Protein AF-A0A6L3W6V4-F1 (afdb_monomer_lite)

Organism: NCBI:txid1803903

Radius of gyration: 21.26 Å; chains: 1; bounding box: 38×23×58 Å

Secondary structure (DSSP, 8-state):
-----GGGS-HHHHHHHTTPPP---SSHHHHTSPPTTSPPPPPTTSTT-GGG-PPPTT--

Sequence (60 aa):
MTEKRDEDKPLADRRAEAGAPQETDDDFAEEHAPSKTDPPNAEAEAPGGEDEGYRPHTQA

Structure (mmCIF, N/CA/C/O backbone):
data_AF-A0A6L3W6V4-F1
#
_entry.id   AF-A0A6L3W6V4-F1
#
loop_
_atom_site.group_PDB
_atom_site.id
_atom_site.type_symbol
_atom_site.label_atom_id
_atom_site.label_alt_id
_atom_site.label_comp_id
_atom_site.label_asym_id
_atom_site.label_entity_id
_atom_site.label_seq_id
_atom_site.pdbx_PDB_ins_code
_atom_site.Cartn_x
_atom_site.Cartn_y
_atom_site.Cartn_z
_atom_site.occupancy
_atom_site.B_iso_or_equiv
_atom_site.auth_seq_id
_atom_site.auth_comp_id
_atom_site.auth_asym_id
_atom_site.auth_atom_id
_atom_site.pdbx_PDB_model_num
ATOM 1 N N . MET A 1 1 ? -9.613 -11.499 -43.332 1.00 47.38 1 MET A N 1
ATOM 2 C CA . MET A 1 1 ? -9.023 -11.889 -42.036 1.00 47.38 1 MET A CA 1
ATOM 3 C C . MET A 1 1 ? -8.159 -10.725 -41.601 1.00 47.38 1 MET A C 1
ATOM 5 O O . MET A 1 1 ? -7.301 -10.333 -42.376 1.00 47.38 1 MET A O 1
ATOM 9 N N . THR A 1 2 ? -8.468 -10.084 -40.477 1.00 61.44 2 THR A N 1
ATOM 10 C CA . THR A 1 2 ? -7.665 -8.971 -39.955 1.00 61.44 2 THR A CA 1
ATOM 11 C C . THR A 1 2 ? -6.391 -9.539 -39.353 1.00 61.44 2 THR A C 1
ATOM 13 O O . THR A 1 2 ? -6.450 -10.329 -38.410 1.00 61.44 2 THR A O 1
ATOM 16 N N . GLU A 1 3 ? -5.258 -9.181 -39.942 1.00 71.25 3 GLU A N 1
ATOM 17 C CA . GLU A 1 3 ? -3.939 -9.464 -39.391 1.00 71.25 3 GLU A CA 1
ATOM 18 C C . GLU A 1 3 ? -3.842 -8.791 -38.014 1.00 71.25 3 GLU A C 1
ATOM 20 O O . GL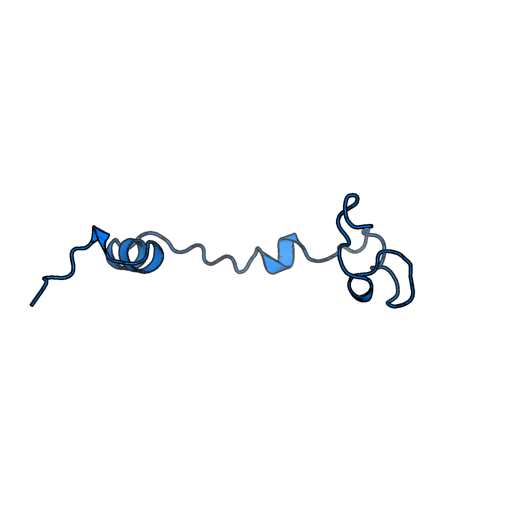U A 1 3 ? -4.121 -7.598 -37.888 1.00 71.25 3 GLU A O 1
ATOM 25 N N . LYS A 1 4 ? -3.562 -9.573 -36.964 1.00 72.31 4 LYS A N 1
ATOM 26 C CA . LYS A 1 4 ? -3.409 -9.043 -35.603 1.00 72.31 4 LYS A CA 1
ATOM 27 C C . LYS A 1 4 ? -2.069 -8.326 -35.546 1.00 72.31 4 LYS A C 1
ATOM 29 O O . LYS A 1 4 ? -1.036 -8.978 -35.693 1.00 72.31 4 LYS A O 1
ATOM 34 N N . ARG A 1 5 ? -2.085 -7.009 -35.367 1.00 80.88 5 ARG A N 1
ATOM 35 C CA . ARG A 1 5 ? -0.858 -6.213 -35.262 1.00 80.88 5 ARG A CA 1
ATOM 36 C C . ARG A 1 5 ? -0.284 -6.383 -33.864 1.00 80.88 5 ARG A C 1
ATOM 38 O O . ARG A 1 5 ? -1.024 -6.637 -32.916 1.00 80.88 5 ARG A O 1
ATOM 45 N N . ASP A 1 6 ? 1.021 -6.186 -33.709 1.00 77.69 6 ASP A N 1
ATOM 46 C CA . ASP A 1 6 ? 1.654 -6.193 -32.384 1.00 77.69 6 ASP A CA 1
ATOM 47 C C . ASP A 1 6 ? 1.005 -5.187 -31.421 1.00 77.69 6 ASP A C 1
ATOM 49 O O . ASP A 1 6 ? 0.897 -5.445 -30.228 1.00 77.69 6 ASP A O 1
ATOM 53 N N . GLU A 1 7 ? 0.487 -4.071 -31.936 1.00 81.88 7 GLU A N 1
ATOM 54 C CA . GLU A 1 7 ? -0.269 -3.064 -31.179 1.00 81.88 7 GLU A CA 1
ATOM 55 C C . GLU A 1 7 ? -1.523 -3.631 -30.495 1.00 81.88 7 GLU A C 1
ATOM 57 O O . GLU A 1 7 ? -1.917 -3.148 -29.434 1.00 81.88 7 GLU A O 1
ATOM 62 N N . ASP A 1 8 ? -2.123 -4.662 -31.095 1.00 87.94 8 ASP A N 1
ATOM 63 C CA . ASP A 1 8 ? -3.340 -5.312 -30.611 1.00 87.94 8 ASP A CA 1
ATOM 64 C C . ASP A 1 8 ? -3.033 -6.346 -29.503 1.00 87.94 8 ASP A C 1
ATOM 66 O O . ASP A 1 8 ? -3.953 -6.900 -28.896 1.00 87.94 8 ASP A O 1
ATOM 70 N N . LYS A 1 9 ? -1.749 -6.623 -29.220 1.00 86.12 9 LYS A N 1
ATOM 71 C CA . LYS A 1 9 ? -1.327 -7.544 -28.159 1.00 86.12 9 LYS A CA 1
ATOM 72 C C . LYS A 1 9 ? -1.311 -6.857 -26.782 1.00 86.12 9 LYS A C 1
ATOM 74 O O . LYS A 1 9 ? -0.868 -5.698 -26.664 1.00 86.12 9 LYS A O 1
ATOM 79 N N . PRO A 1 10 ? -1.701 -7.579 -25.713 1.00 89.38 10 PRO A N 1
ATOM 80 C CA . PRO A 1 10 ? -1.476 -7.154 -24.339 1.00 89.38 10 PRO A CA 1
ATOM 81 C C . PRO A 1 10 ? -0.023 -6.733 -24.105 1.00 89.38 10 PRO A C 1
ATOM 83 O O . PRO A 1 10 ? 0.916 -7.276 -24.688 1.00 89.38 10 PRO A O 1
ATOM 86 N N . LEU A 1 11 ? 0.168 -5.736 -23.240 1.00 85.62 11 LEU A N 1
ATOM 87 C CA . LEU A 1 11 ? 1.496 -5.191 -22.954 1.00 85.62 11 LEU A CA 1
ATOM 88 C C . LEU A 1 11 ? 2.452 -6.261 -22.398 1.00 85.62 11 LEU A C 1
ATOM 90 O O . LEU A 1 11 ? 3.637 -6.235 -22.720 1.00 85.62 11 LEU A O 1
ATOM 94 N N . AL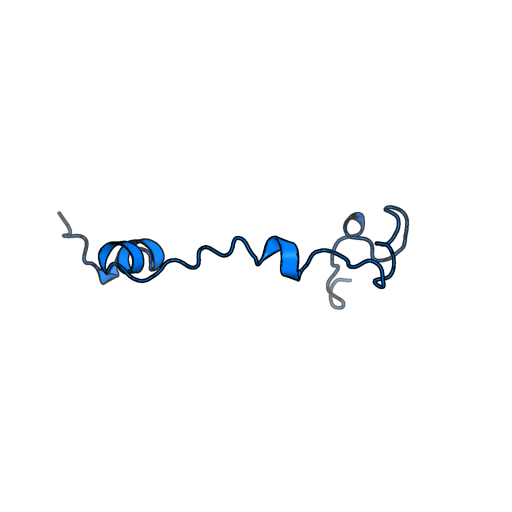A A 1 12 ? 1.934 -7.196 -21.596 1.00 84.50 12 ALA A N 1
ATOM 95 C CA . ALA A 1 12 ? 2.699 -8.307 -21.037 1.00 84.50 12 ALA A CA 1
ATOM 96 C C . ALA A 1 12 ? 3.273 -9.218 -22.134 1.00 84.50 12 ALA A C 1
ATOM 98 O O . ALA A 1 12 ? 4.477 -9.462 -22.150 1.00 84.50 12 ALA A O 1
ATOM 99 N N . ASP A 1 13 ? 2.444 -9.624 -23.100 1.00 86.62 13 ASP A N 1
ATOM 100 C CA . ASP A 1 13 ? 2.856 -10.503 -24.201 1.00 86.62 13 ASP A CA 1
ATOM 101 C C . ASP A 1 13 ? 3.923 -9.839 -25.079 1.00 86.62 13 ASP A C 1
ATOM 103 O O . ASP A 1 13 ? 4.954 -10.441 -25.370 1.00 86.62 13 ASP A O 1
ATOM 107 N N . ARG A 1 14 ? 3.747 -8.549 -25.408 1.00 89.00 14 ARG A N 1
ATOM 108 C CA . ARG A 1 14 ? 4.760 -7.782 -26.155 1.00 89.00 14 ARG A CA 1
ATOM 109 C C . ARG A 1 14 ? 6.095 -7.690 -25.426 1.00 89.00 14 ARG A C 1
ATOM 111 O O . ARG A 1 14 ? 7.149 -7.746 -26.052 1.00 89.00 14 ARG A O 1
ATOM 118 N N . ARG A 1 15 ? 6.061 -7.500 -24.105 1.00 87.25 15 ARG A N 1
ATOM 119 C CA . ARG A 1 15 ? 7.269 -7.435 -23.271 1.00 87.25 15 ARG A CA 1
ATOM 120 C C . ARG A 1 15 ? 7.969 -8.790 -23.209 1.00 87.25 15 ARG A C 1
ATOM 122 O O . ARG A 1 15 ? 9.190 -8.830 -23.332 1.00 87.25 15 ARG A O 1
ATOM 129 N N . ALA A 1 16 ? 7.208 -9.874 -23.071 1.00 85.44 16 ALA A N 1
ATOM 130 C CA . ALA A 1 16 ? 7.737 -11.233 -23.076 1.00 85.44 16 ALA A CA 1
ATOM 131 C C . ALA A 1 16 ? 8.394 -11.585 -24.423 1.00 85.44 16 ALA A C 1
ATOM 133 O O . ALA A 1 16 ? 9.519 -12.080 -24.442 1.00 85.44 16 ALA A O 1
ATOM 134 N N . GLU A 1 17 ? 7.750 -11.257 -25.548 1.00 85.94 17 GLU A N 1
ATOM 135 C CA . GLU A 1 17 ? 8.314 -11.459 -26.893 1.00 85.94 17 GLU A CA 1
ATOM 136 C C . GLU A 1 17 ? 9.577 -10.621 -27.144 1.00 85.94 17 GLU A C 1
ATOM 138 O O . GLU A 1 17 ? 10.496 -11.074 -27.823 1.00 85.94 17 GLU A O 1
ATOM 143 N N . ALA A 1 18 ? 9.662 -9.421 -26.564 1.00 87.62 18 ALA A N 1
ATOM 144 C CA . ALA A 1 18 ? 10.848 -8.567 -26.631 1.00 87.62 18 ALA A CA 1
ATOM 145 C C . ALA A 1 18 ? 11.990 -9.017 -25.697 1.00 87.62 18 ALA A C 1
ATOM 147 O O . ALA A 1 18 ? 13.029 -8.357 -25.649 1.00 87.62 18 ALA A O 1
ATOM 148 N N . GLY A 1 19 ? 11.803 -10.100 -24.931 1.00 84.81 19 GLY A N 1
ATOM 149 C CA . GLY A 1 19 ? 12.771 -10.560 -23.936 1.00 84.81 19 GLY A CA 1
ATOM 150 C C . GLY A 1 19 ? 12.998 -9.551 -22.809 1.00 84.81 19 GLY A C 1
ATOM 151 O O . GLY A 1 19 ? 14.069 -9.547 -22.202 1.00 84.81 19 GLY A O 1
ATOM 152 N N . ALA A 1 20 ? 12.027 -8.666 -22.552 1.00 85.50 20 ALA A N 1
ATOM 153 C CA . ALA A 1 20 ? 12.120 -7.724 -21.449 1.00 85.50 20 ALA A CA 1
ATOM 154 C C . ALA A 1 20 ? 12.164 -8.504 -20.125 1.00 85.50 20 ALA A C 1
ATOM 156 O O . ALA A 1 20 ? 11.383 -9.453 -19.965 1.00 85.50 20 ALA A O 1
ATOM 157 N N . PRO A 1 21 ? 13.044 -8.118 -19.182 1.00 79.81 21 PRO A N 1
ATOM 158 C CA . PRO A 1 21 ? 13.085 -8.745 -17.871 1.00 79.81 21 PRO A CA 1
ATOM 159 C C . PRO A 1 21 ? 11.697 -8.644 -17.239 1.00 79.81 21 PRO A C 1
ATOM 161 O O . PRO A 1 21 ? 11.120 -7.560 -17.145 1.00 79.81 21 PRO A O 1
ATOM 164 N N . GLN A 1 22 ? 11.140 -9.800 -16.888 1.00 76.88 22 GLN A N 1
ATOM 165 C CA . GLN A 1 22 ? 9.958 -9.859 -16.043 1.00 76.88 22 GLN A CA 1
ATOM 166 C C . GLN A 1 22 ? 10.419 -9.546 -14.624 1.00 76.88 22 GLN A C 1
ATOM 168 O O . GLN A 1 22 ? 11.464 -10.048 -14.206 1.00 76.88 22 GLN A O 1
ATOM 173 N N . GLU A 1 23 ? 9.666 -8.723 -13.902 1.00 71.31 23 GLU A N 1
ATOM 174 C CA . GLU A 1 23 ? 9.870 -8.584 -12.464 1.00 71.31 23 GLU A CA 1
ATOM 175 C C . GLU A 1 23 ? 9.530 -9.937 -11.834 1.00 71.31 23 GLU A C 1
ATOM 177 O O . GLU A 1 23 ? 8.372 -10.342 -11.746 1.00 71.31 23 GLU A O 1
ATOM 182 N N . THR A 1 24 ? 10.570 -10.699 -11.498 1.00 68.62 24 THR A N 1
ATOM 183 C CA . THR A 1 24 ? 10.482 -11.882 -10.643 1.00 68.62 24 THR A CA 1
ATOM 184 C C . THR A 1 24 ? 10.441 -11.367 -9.215 1.00 68.62 24 THR A C 1
ATOM 186 O O . THR A 1 24 ? 11.429 -11.437 -8.488 1.00 68.62 24 THR A O 1
ATOM 189 N N . ASP A 1 25 ? 9.340 -10.702 -8.881 1.00 64.50 25 ASP A N 1
ATOM 190 C CA . ASP A 1 25 ? 9.120 -10.082 -7.580 1.00 64.50 25 ASP A CA 1
ATOM 191 C C . ASP A 1 25 ? 8.766 -11.173 -6.558 1.00 64.50 25 ASP A C 1
ATOM 193 O O . ASP A 1 25 ? 7.644 -11.279 -6.066 1.00 64.50 25 ASP A O 1
ATOM 197 N N . ASP A 1 26 ? 9.730 -12.056 -6.291 1.00 61.62 26 ASP A N 1
ATOM 198 C CA . ASP A 1 26 ? 9.684 -12.970 -5.148 1.00 61.62 26 ASP A CA 1
ATOM 199 C C . ASP A 1 26 ? 9.798 -12.180 -3.825 1.00 61.62 26 ASP A C 1
ATOM 201 O O . ASP A 1 26 ? 9.318 -12.644 -2.792 1.00 61.62 26 ASP A O 1
ATOM 205 N N . ASP A 1 27 ? 10.344 -10.955 -3.869 1.00 62.31 27 ASP A N 1
ATOM 206 C CA . ASP A 1 27 ? 10.533 -10.074 -2.709 1.00 62.31 27 ASP A CA 1
ATOM 207 C C . ASP A 1 27 ? 9.307 -9.190 -2.384 1.00 62.31 27 ASP A C 1
ATOM 209 O O . ASP A 1 27 ? 9.180 -8.734 -1.247 1.00 62.31 27 ASP A O 1
ATOM 213 N N . PHE A 1 28 ? 8.352 -8.991 -3.307 1.00 66.00 28 PHE A N 1
ATOM 214 C CA . PHE A 1 28 ? 7.156 -8.161 -3.059 1.00 66.00 28 PHE A CA 1
ATOM 215 C C . PHE A 1 28 ? 6.335 -8.634 -1.849 1.00 66.00 28 PHE A C 1
ATOM 217 O O . PHE A 1 28 ? 5.798 -7.837 -1.077 1.00 66.00 28 PHE A O 1
ATOM 224 N N . ALA A 1 29 ? 6.222 -9.952 -1.671 1.00 69.31 29 ALA A N 1
ATOM 225 C CA . ALA A 1 29 ? 5.477 -10.529 -0.557 1.00 69.31 29 ALA A CA 1
ATOM 226 C C . ALA A 1 29 ? 6.193 -10.335 0.790 1.00 69.31 29 ALA A C 1
ATOM 228 O O . ALA A 1 29 ? 5.534 -10.203 1.822 1.00 69.31 29 ALA A O 1
ATOM 229 N N . GLU A 1 30 ? 7.526 -10.320 0.785 1.00 72.06 30 GLU A N 1
ATOM 230 C CA . GLU A 1 30 ? 8.338 -10.159 1.990 1.00 72.06 30 GLU A CA 1
ATOM 231 C C . GLU A 1 30 ? 8.483 -8.680 2.381 1.00 72.06 30 GLU A C 1
ATOM 233 O O . GLU A 1 30 ? 8.489 -8.369 3.571 1.00 72.06 30 GLU A O 1
ATOM 238 N N . GLU A 1 31 ? 8.476 -7.757 1.412 1.00 77.06 31 GLU A N 1
ATOM 239 C CA . GLU A 1 31 ? 8.486 -6.306 1.660 1.00 77.06 31 GLU A CA 1
ATOM 240 C C . GLU A 1 31 ? 7.266 -5.837 2.470 1.00 77.06 31 GLU A C 1
ATOM 242 O O . GLU A 1 31 ? 7.372 -4.951 3.321 1.00 77.06 31 GLU A O 1
ATOM 247 N N . HIS A 1 32 ? 6.107 -6.451 2.237 1.00 77.00 32 HIS A N 1
ATOM 248 C CA . HIS A 1 32 ? 4.859 -6.114 2.923 1.00 77.00 32 HIS A CA 1
ATOM 249 C C . HIS A 1 32 ? 4.536 -7.034 4.106 1.00 77.00 32 HIS A C 1
ATOM 251 O O . HIS A 1 32 ? 3.478 -6.889 4.728 1.00 77.00 32 HIS A O 1
ATOM 257 N N . ALA A 1 33 ? 5.423 -7.973 4.440 1.00 83.06 33 ALA A N 1
ATOM 258 C CA . ALA A 1 33 ? 5.237 -8.827 5.600 1.00 83.06 33 ALA A CA 1
ATOM 259 C C . ALA A 1 33 ? 5.425 -8.011 6.896 1.00 83.06 33 ALA A C 1
ATOM 261 O O . ALA A 1 33 ? 6.430 -7.311 7.042 1.00 83.06 33 ALA A O 1
ATOM 262 N N . PRO A 1 34 ? 4.508 -8.118 7.875 1.00 82.94 34 PRO A N 1
ATOM 263 C CA . PRO A 1 34 ? 4.695 -7.488 9.177 1.00 82.94 34 PRO A CA 1
ATOM 264 C C . PRO A 1 34 ? 6.002 -7.943 9.842 1.00 82.94 34 PRO A C 1
ATOM 266 O O . PRO A 1 34 ? 6.286 -9.139 9.962 1.00 82.94 34 PRO A O 1
ATOM 269 N N . SER A 1 35 ? 6.795 -6.989 10.315 1.00 83.62 35 SER A N 1
ATOM 270 C CA . SER A 1 35 ? 8.020 -7.218 11.076 1.00 83.62 35 SER A CA 1
ATOM 271 C C . SER A 1 35 ? 7.733 -7.456 12.563 1.00 83.62 35 SER A C 1
ATOM 273 O O . SER A 1 35 ? 6.647 -7.208 13.080 1.00 83.62 35 SER A O 1
ATOM 275 N N . LYS A 1 36 ? 8.757 -7.886 13.311 1.00 87.44 36 LYS A N 1
ATOM 276 C CA . LYS A 1 36 ? 8.658 -8.101 14.771 1.00 87.44 36 LYS A CA 1
ATOM 277 C C . LYS A 1 36 ? 8.321 -6.836 15.563 1.00 87.44 36 LYS A C 1
ATOM 279 O O . LYS A 1 36 ? 7.907 -6.940 16.714 1.00 87.44 36 LYS A O 1
ATOM 284 N N . THR A 1 37 ? 8.610 -5.670 14.996 1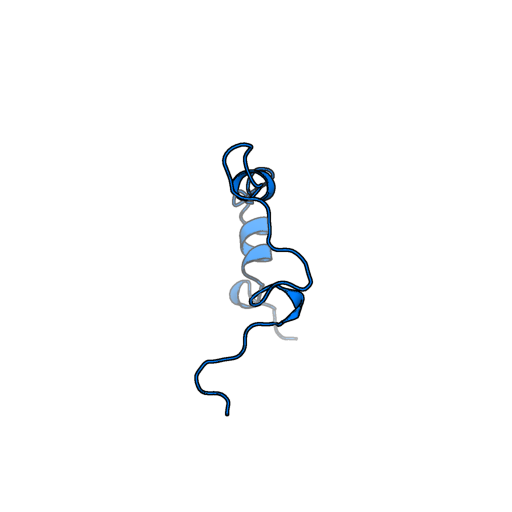.00 89.94 37 THR A N 1
ATOM 285 C CA . THR A 1 37 ? 8.350 -4.369 15.618 1.00 89.94 37 THR A CA 1
ATOM 286 C C . THR A 1 37 ? 7.042 -3.751 15.155 1.00 89.94 37 THR A C 1
ATOM 288 O O . THR A 1 37 ? 6.617 -2.765 15.756 1.00 89.94 37 THR A O 1
ATOM 291 N N . ASP A 1 38 ? 6.414 -4.307 14.118 1.00 86.31 38 ASP A N 1
ATOM 292 C CA . ASP A 1 38 ? 5.127 -3.815 13.654 1.00 86.31 38 ASP A CA 1
ATOM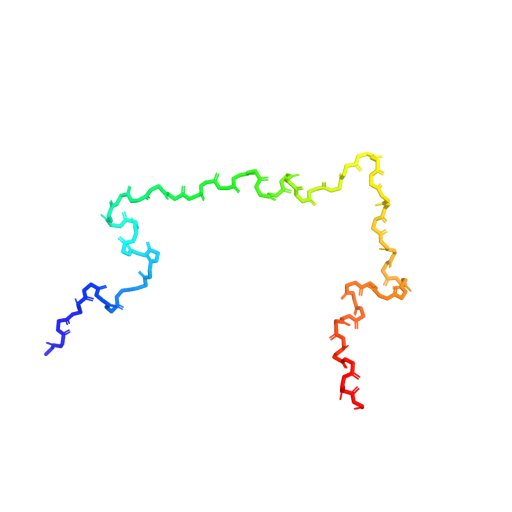 293 C C . ASP A 1 38 ? 4.022 -4.190 14.644 1.00 86.31 38 ASP A C 1
ATOM 295 O O . ASP A 1 38 ? 4.080 -5.240 15.298 1.00 86.31 38 ASP A O 1
ATOM 299 N N . PRO A 1 39 ? 3.015 -3.317 14.803 1.00 84.12 39 PRO A N 1
ATOM 300 C CA . PRO A 1 39 ? 1.847 -3.653 15.593 1.00 84.12 39 PRO A CA 1
ATOM 301 C C . PRO A 1 39 ? 1.129 -4.869 14.986 1.00 84.12 39 PRO A C 1
ATOM 303 O O . PRO A 1 39 ? 1.159 -5.061 13.769 1.00 84.12 39 PRO A O 1
ATOM 306 N N . PRO A 1 40 ? 0.459 -5.691 15.815 1.00 84.56 40 PRO A N 1
ATOM 307 C CA . PRO A 1 40 ? -0.354 -6.780 15.298 1.00 84.56 40 PRO A CA 1
ATOM 308 C C . PRO A 1 40 ? -1.476 -6.228 14.412 1.00 84.56 40 PRO A C 1
ATOM 310 O O . PRO A 1 40 ? -1.997 -5.137 14.663 1.00 84.56 40 PRO A O 1
ATOM 313 N N . ASN A 1 41 ? -1.877 -7.014 13.412 1.00 79.81 41 ASN A N 1
ATOM 314 C CA . ASN A 1 41 ? -3.084 -6.729 12.643 1.00 79.81 41 ASN A CA 1
ATOM 315 C C . ASN A 1 41 ? -4.291 -6.617 13.584 1.00 79.81 41 ASN A C 1
ATOM 317 O O . ASN A 1 41 ? -4.356 -7.292 14.616 1.00 79.81 41 ASN A O 1
ATOM 321 N N . ALA A 1 42 ? -5.242 -5.761 13.217 1.00 80.44 42 ALA A N 1
ATOM 322 C CA . ALA A 1 42 ? -6.481 -5.610 13.962 1.00 80.44 42 ALA A CA 1
ATOM 323 C C . ALA A 1 42 ? -7.254 -6.942 14.014 1.00 80.44 42 ALA A C 1
ATOM 325 O O . ALA A 1 42 ? -7.216 -7.733 13.071 1.00 80.44 42 ALA A O 1
ATOM 326 N N . GLU A 1 43 ? -7.947 -7.192 15.128 1.00 81.25 43 GLU A N 1
ATOM 327 C CA . GLU A 1 43 ? -8.852 -8.338 15.249 1.00 81.25 43 GLU A CA 1
ATOM 328 C C . GLU A 1 43 ? -10.001 -8.220 14.233 1.00 81.25 43 GLU A C 1
ATOM 330 O O . GLU A 1 43 ? -10.393 -7.115 13.870 1.00 81.25 43 GLU A O 1
ATOM 335 N N . ALA A 1 44 ? -10.574 -9.347 13.800 1.00 78.88 44 ALA A N 1
ATOM 336 C CA . ALA A 1 44 ? -11.646 -9.355 12.794 1.00 78.88 44 ALA A CA 1
ATOM 337 C C . ALA A 1 44 ? -12.882 -8.532 13.212 1.00 78.88 44 ALA A C 1
ATOM 339 O O . ALA A 1 44 ? -13.558 -7.941 12.378 1.00 78.88 44 ALA A O 1
ATOM 340 N N . GLU A 1 45 ? -13.161 -8.462 14.517 1.00 78.25 45 GLU A N 1
ATOM 341 C CA . GLU A 1 45 ? -14.287 -7.704 15.078 1.00 78.25 45 GLU A CA 1
ATOM 342 C C . GLU A 1 45 ? -13.925 -6.242 15.407 1.00 78.25 45 GLU A C 1
ATOM 344 O O . GLU A 1 45 ? -14.759 -5.495 15.925 1.00 78.25 45 GLU A O 1
ATOM 349 N N . ALA A 1 46 ? -12.680 -5.825 15.153 1.00 79.44 46 ALA A N 1
ATOM 350 C CA . ALA A 1 46 ? -12.247 -4.459 15.397 1.00 79.44 46 ALA A CA 1
ATOM 351 C C . ALA A 1 46 ? -12.767 -3.515 14.294 1.00 79.44 46 ALA A C 1
ATOM 353 O O . ALA A 1 46 ? -12.668 -3.837 13.106 1.00 79.44 46 ALA A O 1
ATOM 354 N N . PRO A 1 47 ? -13.242 -2.309 14.661 1.00 73.75 47 PRO A N 1
ATOM 355 C CA . PRO A 1 47 ? -13.648 -1.307 13.685 1.00 73.75 47 PRO A CA 1
ATOM 356 C C . PRO A 1 47 ? -12.514 -0.961 12.713 1.00 73.75 47 PRO A C 1
ATOM 358 O O . PRO A 1 47 ? -11.380 -0.719 13.132 1.00 73.75 47 PRO A O 1
ATOM 361 N N . GLY A 1 48 ? -12.832 -0.874 11.425 1.00 71.81 48 GLY A N 1
ATOM 362 C CA . GLY A 1 48 ? -11.889 -0.604 10.343 1.00 71.81 48 GLY A CA 1
ATOM 363 C C . GLY A 1 48 ? -11.116 -1.828 9.847 1.00 71.81 48 GLY A C 1
ATOM 364 O O . GLY A 1 48 ? -10.194 -1.654 9.050 1.00 71.81 48 GLY A O 1
ATOM 365 N N . GLY A 1 49 ? -11.467 -3.036 10.300 1.00 72.12 49 GLY A N 1
ATOM 366 C CA . GLY A 1 49 ? -10.932 -4.288 9.767 1.00 72.12 49 GLY A CA 1
ATOM 367 C C . GLY A 1 49 ? -11.317 -4.529 8.303 1.00 72.12 49 GLY A C 1
ATOM 368 O O . GLY A 1 49 ? -12.258 -3.934 7.771 1.00 72.12 49 GLY A O 1
ATOM 369 N N . GLU A 1 50 ? -10.591 -5.433 7.645 1.00 68.38 50 GLU A N 1
ATOM 370 C CA . GLU A 1 50 ? -10.800 -5.789 6.232 1.00 68.38 50 GLU A CA 1
ATOM 371 C C . GLU A 1 50 ? -12.239 -6.279 5.967 1.00 68.38 50 GLU A C 1
ATOM 373 O O . GLU A 1 50 ? -12.818 -5.980 4.920 1.00 68.38 50 GLU A O 1
ATOM 378 N N . ASP A 1 51 ? -12.840 -6.940 6.964 1.00 72.94 51 ASP A N 1
ATOM 379 C CA . ASP A 1 51 ? -14.214 -7.457 6.954 1.00 72.94 51 ASP A CA 1
ATOM 380 C C . ASP A 1 51 ? -15.287 -6.356 6.895 1.00 72.94 51 ASP A C 1
ATOM 382 O O . ASP A 1 51 ? -16.371 -6.568 6.344 1.00 72.94 51 ASP A O 1
ATOM 386 N N . GLU A 1 52 ? -15.012 -5.159 7.425 1.00 75.94 52 GLU A N 1
ATOM 387 C CA . GLU A 1 52 ? -15.967 -4.042 7.388 1.00 75.94 52 GLU A CA 1
ATOM 388 C C . GLU A 1 52 ? -16.051 -3.376 6.007 1.00 75.94 52 GLU A C 1
ATOM 390 O O . GLU A 1 52 ? -17.060 -2.722 5.697 1.00 75.94 52 GLU A O 1
ATOM 395 N N . GLY A 1 53 ? -15.035 -3.605 5.165 1.00 73.50 53 GLY A N 1
ATOM 396 C CA . GLY A 1 53 ? -14.919 -3.093 3.805 1.00 73.50 53 GLY A CA 1
ATOM 397 C C . GLY A 1 53 ? -14.769 -1.568 3.730 1.00 73.50 53 GLY A C 1
ATOM 398 O O . GLY A 1 53 ? -15.287 -0.805 4.547 1.00 73.50 53 GLY A O 1
ATOM 399 N N . TYR A 1 54 ? -14.083 -1.075 2.694 1.00 70.94 54 TYR A N 1
ATOM 400 C CA . TYR A 1 54 ? -14.020 0.366 2.446 1.00 70.94 54 TYR A CA 1
ATOM 401 C C . TYR A 1 54 ? -15.409 0.904 2.077 1.00 70.94 54 TYR A C 1
ATOM 403 O O . TYR A 1 54 ? -15.973 0.544 1.041 1.00 70.94 54 TYR A O 1
ATOM 411 N N . ARG A 1 55 ? -15.942 1.814 2.899 1.00 76.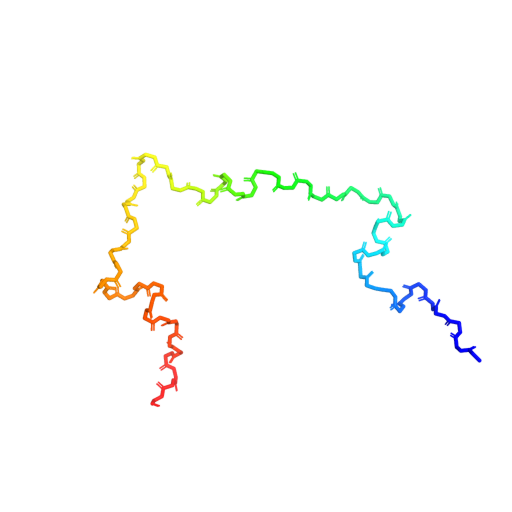00 55 ARG A N 1
ATOM 412 C CA . ARG A 1 55 ? -17.130 2.607 2.562 1.00 76.00 55 ARG A CA 1
ATOM 413 C C . ARG A 1 55 ? -16.689 4.011 2.152 1.00 76.00 55 ARG A C 1
ATOM 415 O O . ARG A 1 55 ? -16.085 4.709 2.970 1.00 76.00 55 ARG A O 1
ATOM 422 N N . PRO A 1 56 ? -16.973 4.452 0.913 1.00 80.62 56 PRO A N 1
ATOM 423 C CA . PRO A 1 56 ? -16.680 5.813 0.494 1.00 80.62 56 PRO A CA 1
ATOM 424 C C . PRO A 1 56 ? -17.346 6.809 1.442 1.00 80.62 56 PRO A C 1
ATOM 426 O O . PRO A 1 56 ? -18.536 6.702 1.727 1.00 80.62 56 PRO A O 1
ATOM 429 N N . HIS A 1 57 ? -16.598 7.821 1.880 1.00 71.88 57 HIS A N 1
ATOM 430 C CA . HIS A 1 57 ? -17.103 8.865 2.781 1.00 71.88 57 HIS A CA 1
ATOM 431 C C . HIS A 1 57 ? -18.308 9.644 2.209 1.00 71.88 57 HIS A C 1
ATOM 433 O O . HIS A 1 57 ? -19.039 10.302 2.942 1.00 71.88 57 HIS A O 1
ATOM 439 N N . THR A 1 58 ? -18.522 9.576 0.895 1.00 82.50 58 THR A N 1
ATOM 440 C CA . THR A 1 58 ? -19.627 10.228 0.182 1.00 82.50 58 THR A CA 1
ATOM 441 C C . THR A 1 58 ? -20.859 9.343 0.003 1.00 82.50 58 THR A C 1
ATOM 443 O O . THR A 1 58 ? -21.848 9.802 -0.570 1.00 82.50 58 THR A O 1
ATOM 446 N N . GLN A 1 59 ? -20.817 8.086 0.443 1.00 67.62 59 GLN A N 1
ATOM 447 C CA . GLN A 1 59 ? -21.940 7.168 0.325 1.00 67.62 59 GLN A CA 1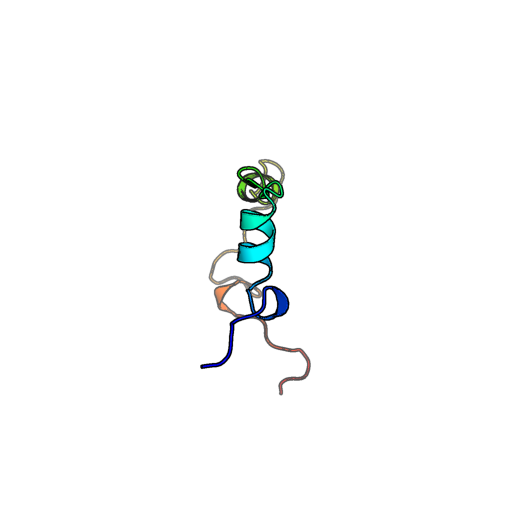
ATOM 448 C C . GLN A 1 59 ? -22.798 7.269 1.594 1.00 67.62 59 GLN A C 1
ATOM 450 O O . GLN A 1 59 ? -22.344 6.921 2.683 1.00 67.62 59 GLN A O 1
ATOM 455 N N . ALA A 1 60 ? -24.005 7.823 1.439 1.00 59.00 60 ALA A N 1
ATOM 456 C CA . ALA A 1 60 ? -25.030 7.929 2.479 1.00 59.00 60 ALA A CA 1
ATOM 457 C C . ALA A 1 60 ? -25.889 6.661 2.559 1.00 59.00 60 ALA A C 1
ATOM 459 O O . ALA A 1 60 ? -26.118 6.044 1.491 1.00 59.00 60 ALA A O 1
#

Foldseek 3Di:
DDDCDPVNDDPVVNCVVVVNDDPPPPVPVVVPDDDPPHDDQDDCPDPPHVVVPDDPPPDD

pLDDT: mean 77.37, std 8.83, range [47.38, 89.94]